Protein AF-A0A957IVB5-F1 (afdb_monomer_lite)

Structure (mmCIF, N/CA/C/O backbone):
data_AF-A0A957IVB5-F1
#
_entry.id   AF-A0A957IVB5-F1
#
loop_
_atom_site.group_PDB
_atom_site.id
_atom_site.type_symbol
_atom_site.label_atom_id
_atom_site.label_alt_id
_atom_site.label_comp_id
_atom_site.label_asym_id
_atom_site.label_entity_id
_atom_site.label_seq_id
_atom_site.pdbx_PDB_ins_code
_atom_site.Cartn_x
_atom_site.Cartn_y
_atom_site.Cartn_z
_atom_site.occupancy
_atom_site.B_iso_or_equiv
_atom_site.auth_seq_id
_atom_site.auth_comp_id
_atom_site.auth_asym_id
_atom_site.auth_atom_id
_atom_site.pdbx_PDB_model_num
ATOM 1 N N . MET A 1 1 ? -28.072 4.975 38.104 1.00 37.84 1 MET A N 1
ATOM 2 C CA . MET A 1 1 ? -27.299 5.907 37.245 1.00 37.84 1 MET A CA 1
ATOM 3 C C . MET A 1 1 ? -27.273 5.396 35.794 1.00 37.84 1 MET A C 1
ATOM 5 O O . MET A 1 1 ? -26.219 5.090 35.266 1.00 37.84 1 MET A O 1
ATOM 9 N N . ILE A 1 2 ? -28.441 5.247 35.153 1.00 37.44 2 ILE A N 1
ATOM 10 C CA . ILE A 1 2 ? -28.591 4.622 33.812 1.00 37.44 2 ILE A CA 1
ATOM 11 C C . ILE A 1 2 ? -29.166 5.625 32.785 1.00 37.44 2 ILE A C 1
ATOM 13 O O . ILE A 1 2 ? -29.039 5.464 31.575 1.00 37.44 2 ILE A O 1
ATOM 17 N N . THR A 1 3 ? -29.703 6.750 33.256 1.00 30.41 3 THR A N 1
ATOM 18 C CA . THR A 1 3 ? -30.492 7.694 32.452 1.00 30.41 3 THR A CA 1
ATOM 19 C C . THR A 1 3 ? -29.659 8.615 31.546 1.00 30.41 3 THR A C 1
ATOM 21 O O . THR A 1 3 ? -30.195 9.212 30.619 1.00 30.41 3 THR A O 1
ATOM 24 N N . ARG A 1 4 ? -28.338 8.730 31.758 1.00 34.22 4 ARG A N 1
ATOM 25 C CA . ARG A 1 4 ? -27.480 9.683 31.016 1.00 34.22 4 ARG A CA 1
ATOM 26 C C . ARG A 1 4 ? -26.854 9.132 29.729 1.00 34.22 4 ARG A C 1
ATOM 28 O O . ARG A 1 4 ? -26.312 9.911 28.953 1.00 34.22 4 ARG A O 1
ATOM 35 N N . ILE A 1 5 ? -26.931 7.822 29.484 1.00 43.56 5 ILE A N 1
ATOM 36 C CA . ILE A 1 5 ? -26.299 7.183 28.312 1.00 43.56 5 ILE A CA 1
ATOM 37 C C . ILE A 1 5 ? -27.206 7.257 27.072 1.00 43.56 5 ILE A C 1
ATOM 39 O O . ILE A 1 5 ? -26.718 7.357 25.946 1.00 43.56 5 ILE A O 1
ATOM 43 N N . GLN A 1 6 ? -28.529 7.286 27.251 1.00 35.62 6 GLN A N 1
ATOM 44 C CA . GLN A 1 6 ? -29.459 7.257 26.118 1.00 35.62 6 GLN A CA 1
ATOM 45 C C . GLN A 1 6 ? -29.556 8.587 25.355 1.00 35.62 6 GLN A C 1
ATOM 47 O O . GLN A 1 6 ? -29.735 8.579 24.136 1.00 35.62 6 GLN A O 1
ATOM 52 N N . SER A 1 7 ? -29.372 9.733 26.021 1.00 30.72 7 SER A N 1
ATOM 53 C CA . SER A 1 7 ? -29.509 11.047 25.369 1.00 30.72 7 SER A CA 1
ATOM 54 C C . SER A 1 7 ? -28.385 11.353 24.371 1.00 30.72 7 SER A C 1
ATOM 56 O O . SER A 1 7 ? -28.592 12.111 23.424 1.00 30.72 7 SER A O 1
ATOM 58 N N . PHE A 1 8 ? -27.216 10.721 24.518 1.00 41.47 8 PHE A N 1
ATOM 59 C CA . PHE A 1 8 ? -26.092 10.902 23.596 1.00 41.47 8 PHE A CA 1
ATOM 60 C C . PHE A 1 8 ? -26.164 9.975 22.369 1.00 41.47 8 PHE A C 1
ATOM 62 O O . PHE A 1 8 ? -25.625 10.299 21.311 1.00 41.47 8 PHE A O 1
ATOM 69 N N . TYR A 1 9 ? -26.872 8.846 22.475 1.00 39.56 9 TYR A N 1
ATOM 70 C CA . TYR A 1 9 ? -26.929 7.828 21.420 1.00 39.56 9 TYR A CA 1
ATOM 71 C C . TYR A 1 9 ? -27.821 8.241 20.236 1.00 39.56 9 TYR A C 1
ATOM 73 O O . TYR A 1 9 ? -27.551 7.889 19.089 1.00 39.56 9 TYR A O 1
ATOM 81 N N . ARG A 1 10 ? -28.863 9.048 20.479 1.00 38.66 10 ARG A N 1
ATOM 82 C CA . ARG A 1 10 ? -29.875 9.383 19.458 1.00 38.66 10 ARG A CA 1
ATOM 83 C C . ARG A 1 10 ? -29.443 10.459 18.450 1.00 38.66 10 ARG A C 1
ATOM 85 O O . ARG A 1 10 ? -30.081 10.606 17.415 1.00 38.66 10 ARG A O 1
ATOM 92 N N . ARG A 1 11 ? -28.363 11.206 18.717 1.00 40.47 11 ARG A N 1
ATOM 93 C CA . ARG A 1 11 ? -27.950 12.366 17.893 1.00 40.47 11 ARG A CA 1
ATOM 94 C C . ARG A 1 11 ? -26.814 12.091 16.906 1.00 40.47 11 ARG A C 1
ATOM 96 O O . ARG A 1 11 ? -26.505 12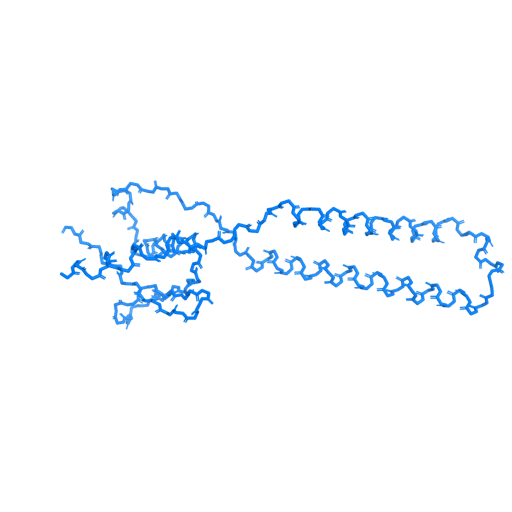.958 16.099 1.00 40.47 11 ARG A O 1
ATOM 103 N N . GLN A 1 12 ? -26.186 10.916 16.956 1.00 45.25 12 GLN A N 1
ATOM 104 C CA . GLN A 1 12 ? -24.911 10.673 16.266 1.00 45.25 12 GLN A CA 1
ATOM 105 C C . GLN A 1 12 ? -25.011 9.758 15.031 1.00 45.25 12 GLN A C 1
ATOM 107 O O . GLN A 1 12 ? -23.991 9.407 14.447 1.00 45.25 12 GLN A O 1
ATOM 112 N N . HIS A 1 13 ? -26.233 9.403 14.619 1.00 37.91 13 HIS A N 1
ATOM 113 C CA . HIS A 1 13 ? -26.511 8.450 13.536 1.00 37.91 13 HIS A CA 1
ATOM 114 C C . HIS A 1 13 ? -26.581 9.051 12.120 1.00 37.91 13 HIS A C 1
ATOM 116 O O . HIS A 1 13 ? -26.880 8.334 11.169 1.00 37.91 13 HIS A O 1
ATOM 122 N N . ARG A 1 14 ? -26.283 10.342 11.936 1.00 43.16 14 ARG A N 1
ATOM 123 C CA . ARG A 1 14 ? -26.076 10.926 10.602 1.00 43.16 14 ARG A CA 1
ATOM 124 C C . ARG A 1 14 ? -24.586 11.161 10.398 1.00 43.16 14 ARG A C 1
ATOM 126 O O . ARG A 1 14 ? -23.965 11.802 11.233 1.00 43.16 14 ARG A O 1
ATOM 133 N N . GLN A 1 15 ? -24.074 10.725 9.251 1.00 46.38 15 GLN A N 1
ATOM 134 C CA . GLN A 1 15 ? -22.720 10.965 8.731 1.00 46.38 15 GLN A CA 1
ATOM 135 C C . GLN A 1 15 ? -21.660 9.923 9.116 1.00 46.38 15 GLN A C 1
ATOM 137 O O . GLN A 1 15 ? -20.626 10.220 9.708 1.00 46.38 15 GLN A O 1
ATOM 142 N N . THR A 1 16 ? -21.851 8.693 8.650 1.00 44.09 16 THR A N 1
ATOM 143 C CA . THR A 1 16 ? -20.717 7.903 8.159 1.00 44.09 16 THR A CA 1
ATOM 144 C C . THR A 1 16 ? -20.710 8.016 6.640 1.00 44.09 16 THR A C 1
ATOM 146 O O . THR A 1 16 ? -21.477 7.335 5.967 1.00 44.09 16 THR A O 1
ATOM 149 N N . LEU A 1 17 ? -19.878 8.917 6.104 1.00 42.84 17 LEU A N 1
ATOM 150 C CA . LEU A 1 17 ? -19.504 8.912 4.691 1.00 42.84 17 LEU A CA 1
ATOM 151 C C . LEU A 1 17 ? -18.876 7.550 4.376 1.00 42.84 17 LEU A C 1
ATOM 153 O O . LEU A 1 17 ? -17.740 7.267 4.758 1.00 42.84 17 LEU A O 1
ATOM 157 N N . SER A 1 18 ? -19.646 6.697 3.709 1.00 41.62 18 SER A N 1
ATOM 158 C CA . SER A 1 18 ? -19.157 5.500 3.045 1.00 41.62 18 SER A CA 1
ATOM 159 C C . SER A 1 18 ? -18.202 5.939 1.939 1.00 41.62 18 SER A C 1
ATOM 161 O O . SER A 1 18 ? -18.639 6.397 0.885 1.00 41.62 18 SER A O 1
ATOM 163 N N . VAL A 1 19 ? -16.894 5.834 2.173 1.00 49.53 19 VAL A N 1
ATOM 164 C CA . VAL A 1 19 ? -15.920 5.905 1.080 1.00 49.53 19 VAL A CA 1
ATOM 165 C C . VAL A 1 19 ? -16.170 4.662 0.221 1.00 49.53 19 VAL A C 1
ATOM 167 O O . VAL A 1 19 ? -16.021 3.552 0.740 1.00 49.53 19 VAL A O 1
ATOM 170 N N . PRO A 1 20 ? -16.604 4.800 -1.043 1.00 45.00 20 PRO A N 1
ATOM 171 C CA . PRO A 1 20 ? -16.944 3.653 -1.868 1.00 45.00 20 PRO A CA 1
ATOM 172 C C . PRO A 1 20 ? -15.689 2.801 -2.064 1.00 45.00 20 PRO A C 1
ATOM 174 O O . PRO A 1 20 ? -14.696 3.247 -2.639 1.00 45.00 20 PRO A O 1
ATOM 177 N N . GLY A 1 21 ? -15.731 1.559 -1.574 1.00 54.75 21 GLY A N 1
ATOM 178 C CA . GLY A 1 21 ? -14.607 0.620 -1.625 1.00 54.75 21 GLY A CA 1
ATOM 179 C C . GLY A 1 21 ? -14.097 0.329 -3.042 1.00 54.75 21 GLY A C 1
ATOM 180 O O . GLY A 1 21 ? -12.985 -0.167 -3.192 1.00 54.75 21 GLY A O 1
ATOM 181 N N . GLY A 1 22 ? -14.861 0.680 -4.082 1.00 58.06 22 GLY A N 1
ATOM 182 C CA . GLY A 1 22 ? -14.444 0.577 -5.480 1.00 58.06 22 GLY A CA 1
ATOM 183 C C . GLY A 1 22 ? -13.244 1.464 -5.822 1.00 58.06 22 GLY A C 1
ATOM 184 O O . GLY A 1 22 ? -12.270 0.965 -6.374 1.00 58.06 22 GLY A O 1
ATOM 185 N N . ALA A 1 23 ? -13.248 2.742 -5.427 1.00 59.97 23 ALA A N 1
ATOM 186 C CA . ALA A 1 23 ? -12.205 3.702 -5.821 1.00 59.97 23 ALA A CA 1
ATOM 187 C C . ALA A 1 23 ? -10.801 3.291 -5.339 1.00 59.97 23 ALA A C 1
ATOM 189 O O . ALA A 1 23 ? -9.818 3.409 -6.069 1.00 59.97 23 ALA A O 1
ATOM 190 N N . ALA A 1 24 ? -10.715 2.733 -4.129 1.00 65.75 24 ALA A N 1
ATOM 191 C CA . ALA A 1 24 ? -9.458 2.231 -3.582 1.00 65.75 24 ALA A CA 1
ATOM 192 C C . ALA A 1 24 ? -8.954 0.970 -4.308 1.00 65.75 24 ALA A C 1
ATOM 194 O O . ALA A 1 24 ? -7.746 0.785 -4.439 1.00 65.75 24 ALA A O 1
ATOM 195 N N . ARG A 1 25 ? -9.864 0.112 -4.794 1.00 72.19 25 ARG A N 1
ATOM 196 C CA . ARG A 1 25 ? -9.508 -1.104 -5.543 1.00 72.19 25 ARG A CA 1
ATOM 197 C C . ARG A 1 25 ? -8.979 -0.758 -6.931 1.00 72.19 25 ARG A C 1
ATOM 199 O O . ARG A 1 25 ? -7.941 -1.284 -7.313 1.00 72.19 25 ARG A O 1
ATOM 206 N N . TYR A 1 26 ? -9.619 0.176 -7.637 1.00 78.31 26 TYR A N 1
ATOM 207 C CA . TYR A 1 26 ? -9.131 0.654 -8.937 1.00 78.31 26 TYR A CA 1
ATOM 208 C C . TYR A 1 26 ? -7.738 1.287 -8.840 1.00 78.31 26 TYR A C 1
ATOM 210 O O . TYR A 1 26 ? -6.882 1.001 -9.673 1.00 78.31 26 TYR A O 1
ATOM 218 N N . GLY A 1 27 ? -7.473 2.072 -7.788 1.00 82.25 27 GLY A N 1
ATOM 219 C CA . GLY A 1 27 ? -6.144 2.648 -7.557 1.00 82.25 27 GLY A CA 1
ATOM 220 C C . GLY A 1 27 ? -5.046 1.595 -7.369 1.00 82.25 27 GLY A C 1
ATOM 221 O O . GLY A 1 27 ? -3.940 1.767 -7.875 1.00 82.25 27 GLY A O 1
ATOM 222 N N . LEU A 1 28 ? -5.351 0.478 -6.698 1.00 83.00 28 LEU A N 1
ATOM 223 C CA . LEU A 1 28 ? -4.403 -0.627 -6.532 1.00 83.00 28 LEU A CA 1
ATOM 224 C C . LEU A 1 28 ? -4.140 -1.364 -7.853 1.00 83.00 28 LEU A C 1
ATOM 226 O O . LEU A 1 28 ? -2.989 -1.674 -8.145 1.00 83.00 28 LEU A O 1
ATOM 230 N N . PHE A 1 29 ? -5.178 -1.612 -8.659 1.00 86.38 29 PHE A N 1
ATOM 231 C CA . PHE A 1 29 ? -5.012 -2.231 -9.979 1.00 86.38 29 PHE A CA 1
ATOM 232 C C . PHE A 1 29 ? -4.167 -1.365 -10.914 1.00 86.38 29 PHE A C 1
ATOM 234 O O . PHE A 1 29 ? -3.279 -1.884 -11.584 1.00 86.38 29 PHE A O 1
ATOM 241 N N . LEU A 1 30 ? -4.390 -0.048 -10.915 1.00 86.88 30 LEU A N 1
ATOM 242 C CA . LEU A 1 30 ? -3.604 0.886 -11.718 1.00 86.88 30 LEU A CA 1
ATOM 243 C C . LEU A 1 30 ? -2.133 0.918 -11.277 1.00 86.88 30 LEU A C 1
ATOM 245 O O . LEU A 1 30 ? -1.240 0.873 -12.119 1.00 86.88 30 LEU A O 1
ATOM 249 N N . LEU A 1 31 ? -1.873 0.930 -9.965 1.00 88.81 31 LEU A N 1
ATOM 250 C CA . LEU A 1 31 ? -0.512 0.850 -9.432 1.00 88.81 31 LEU A CA 1
ATOM 251 C C . LEU A 1 31 ? 0.172 -0.466 -9.829 1.00 88.81 31 LEU A C 1
ATOM 253 O O . LEU A 1 31 ? 1.315 -0.438 -10.275 1.00 88.81 31 LEU A O 1
ATOM 257 N N . ALA A 1 32 ? -0.530 -1.597 -9.697 1.00 88.06 32 ALA A N 1
ATOM 258 C CA . ALA A 1 32 ? -0.016 -2.914 -10.065 1.00 88.06 32 ALA A CA 1
ATOM 259 C C . ALA A 1 32 ? 0.312 -3.000 -11.567 1.00 88.06 32 ALA A C 1
ATOM 261 O O . ALA A 1 32 ? 1.365 -3.512 -11.951 1.00 88.06 32 ALA A O 1
ATOM 262 N N . PHE A 1 33 ? -0.556 -2.440 -12.410 1.00 93.31 33 PHE A N 1
ATOM 263 C CA . PHE A 1 33 ? -0.343 -2.356 -13.851 1.00 93.31 33 PHE A CA 1
ATOM 264 C C . PHE A 1 33 ? 0.884 -1.502 -14.204 1.00 93.31 33 PHE A C 1
ATOM 266 O O . PHE A 1 33 ? 1.738 -1.945 -14.968 1.00 93.31 33 PHE A O 1
ATOM 273 N N . LEU A 1 34 ? 1.032 -0.323 -13.588 1.00 90.94 34 LEU A N 1
ATOM 274 C CA . LEU A 1 34 ? 2.209 0.533 -13.777 1.00 90.94 34 LEU A CA 1
ATOM 275 C C . LEU A 1 34 ? 3.500 -0.169 -13.339 1.00 90.94 34 LEU A C 1
ATOM 277 O O . LEU A 1 34 ? 4.477 -0.152 -14.083 1.00 90.94 34 LEU A O 1
ATOM 281 N N . THR A 1 35 ? 3.500 -0.849 -12.187 1.00 90.00 35 THR A N 1
ATOM 282 C CA . THR A 1 35 ? 4.665 -1.641 -11.762 1.00 90.00 35 THR A CA 1
ATOM 283 C C . THR A 1 35 ? 5.006 -2.754 -12.744 1.00 90.00 35 THR A C 1
ATOM 285 O O . THR A 1 35 ? 6.182 -2.975 -13.022 1.00 90.00 35 THR A O 1
ATOM 288 N N . MET A 1 36 ? 3.998 -3.435 -13.296 1.00 91.88 36 MET A N 1
ATOM 289 C CA . MET A 1 36 ? 4.207 -4.494 -14.281 1.00 91.88 36 MET A CA 1
ATOM 290 C C . MET A 1 36 ? 4.858 -3.941 -15.550 1.00 91.88 36 MET A C 1
ATOM 292 O O . MET A 1 36 ? 5.837 -4.512 -16.020 1.00 91.88 36 MET A O 1
ATOM 296 N N . LEU A 1 37 ? 4.375 -2.806 -16.065 1.00 91.62 37 LEU A N 1
ATOM 297 C CA . LEU A 1 37 ? 4.973 -2.147 -17.227 1.00 91.62 37 LEU A CA 1
ATOM 298 C C . LEU A 1 37 ? 6.440 -1.773 -16.985 1.00 91.62 37 LEU A C 1
ATOM 300 O O . LEU A 1 37 ? 7.281 -2.032 -17.843 1.00 91.62 37 LEU A O 1
ATOM 304 N N . THR A 1 38 ? 6.768 -1.224 -15.812 1.00 89.69 38 THR A N 1
ATOM 305 C CA . THR A 1 38 ? 8.156 -0.889 -15.460 1.00 89.69 38 THR A CA 1
ATOM 306 C C . THR A 1 38 ? 9.050 -2.129 -15.405 1.00 89.69 38 THR A C 1
ATOM 308 O O . THR A 1 38 ? 10.175 -2.088 -15.896 1.00 89.69 38 THR A O 1
ATOM 311 N N . ILE A 1 39 ? 8.557 -3.243 -14.853 1.00 89.62 39 ILE A N 1
ATOM 312 C CA . ILE A 1 39 ? 9.299 -4.513 -14.795 1.00 89.62 39 ILE A CA 1
ATOM 313 C C . ILE A 1 39 ? 9.518 -5.088 -16.198 1.00 89.62 39 ILE A C 1
ATOM 315 O O . ILE A 1 39 ? 10.630 -5.497 -16.522 1.00 89.62 39 ILE A O 1
ATOM 319 N N . VAL A 1 40 ? 8.484 -5.093 -17.042 1.00 92.06 40 VAL A N 1
ATOM 320 C CA . VAL A 1 40 ? 8.579 -5.581 -18.427 1.00 92.06 40 VAL A CA 1
ATOM 321 C C . VAL A 1 40 ? 9.573 -4.740 -19.227 1.00 92.06 40 VAL A C 1
ATOM 323 O O . VAL A 1 40 ? 10.409 -5.294 -19.936 1.00 92.06 40 VAL A O 1
ATOM 326 N N . TRP A 1 41 ? 9.532 -3.415 -19.075 1.00 89.88 41 TRP A N 1
ATOM 327 C CA . TRP A 1 41 ? 10.497 -2.509 -19.694 1.00 89.88 41 TRP A CA 1
ATOM 328 C C . TRP A 1 41 ? 11.935 -2.767 -19.220 1.00 89.88 41 TRP A C 1
ATOM 330 O O . TRP A 1 41 ? 12.841 -2.865 -20.046 1.00 89.88 41 TRP A O 1
ATOM 340 N N . LEU A 1 42 ? 12.143 -2.919 -17.906 1.00 88.44 42 LEU A N 1
ATOM 341 C CA . LEU A 1 42 ? 13.444 -3.261 -17.319 1.00 88.44 42 LEU A CA 1
ATOM 342 C C . LEU A 1 42 ? 13.992 -4.555 -17.916 1.00 88.44 42 LEU A C 1
ATOM 344 O O . LEU A 1 42 ? 15.129 -4.583 -18.373 1.00 88.44 42 LEU A O 1
ATOM 348 N N . PHE A 1 43 ? 13.157 -5.592 -17.955 1.00 89.75 43 PHE A N 1
ATOM 349 C CA . PHE A 1 43 ? 13.520 -6.893 -18.496 1.00 89.75 43 PHE A CA 1
ATOM 350 C C . PHE A 1 43 ? 13.878 -6.807 -19.983 1.00 89.75 43 PHE A C 1
ATOM 352 O O . PHE A 1 43 ? 14.920 -7.305 -20.400 1.00 89.75 43 PHE A O 1
ATOM 359 N N . TYR A 1 44 ? 13.055 -6.123 -20.781 1.00 87.88 44 TYR A N 1
ATOM 360 C CA . TYR A 1 44 ? 13.337 -5.898 -22.197 1.00 87.88 44 TYR A CA 1
ATOM 361 C C . TYR A 1 44 ? 14.677 -5.185 -22.392 1.00 87.88 44 TYR A C 1
ATOM 363 O O . TYR A 1 44 ? 15.484 -5.590 -23.222 1.00 87.88 44 TYR A O 1
ATOM 371 N N . ARG A 1 45 ? 14.957 -4.161 -21.585 1.00 84.88 45 ARG A N 1
ATOM 372 C CA . ARG A 1 45 ? 16.195 -3.395 -21.686 1.00 84.88 45 ARG A CA 1
ATOM 373 C C . ARG A 1 45 ? 17.438 -4.202 -21.308 1.00 84.88 45 ARG A C 1
ATOM 375 O O . ARG A 1 45 ? 18.454 -4.021 -21.963 1.00 84.88 45 ARG A O 1
ATOM 382 N N . THR A 1 46 ? 17.373 -5.043 -20.274 1.00 81.50 46 THR A N 1
ATOM 383 C CA . THR A 1 46 ? 18.541 -5.796 -19.779 1.00 81.50 46 THR A CA 1
ATOM 384 C C . THR A 1 46 ? 18.798 -7.102 -20.519 1.00 81.50 46 THR A C 1
ATOM 386 O O . THR A 1 46 ? 19.920 -7.585 -20.487 1.00 81.50 46 THR A O 1
ATOM 389 N N . PHE A 1 47 ? 17.771 -7.718 -21.114 1.00 86.88 47 PHE A N 1
ATOM 390 C CA . PHE A 1 47 ? 17.906 -9.024 -21.775 1.00 86.88 47 PHE A CA 1
ATOM 391 C C . PHE A 1 47 ? 17.871 -8.948 -23.298 1.00 86.88 47 PHE A C 1
ATOM 393 O O . PHE A 1 47 ? 18.463 -9.801 -23.951 1.00 86.88 47 PHE A O 1
ATOM 400 N N . ALA A 1 48 ? 17.161 -7.975 -23.875 1.00 83.00 48 ALA A N 1
ATOM 401 C CA . ALA A 1 48 ? 17.058 -7.856 -25.328 1.00 83.00 48 ALA A CA 1
ATOM 402 C C . ALA A 1 48 ? 18.121 -6.925 -25.932 1.00 83.00 48 ALA A C 1
ATOM 404 O O . ALA A 1 48 ? 18.111 -6.756 -27.149 1.00 83.00 48 ALA A O 1
ATOM 405 N N . ASP A 1 49 ? 18.970 -6.302 -25.096 1.00 75.25 49 ASP A N 1
ATOM 406 C CA . ASP A 1 49 ? 19.976 -5.280 -25.439 1.00 75.25 49 ASP A CA 1
ATOM 407 C C . ASP A 1 49 ? 19.618 -4.483 -26.702 1.00 75.25 49 ASP A C 1
ATOM 409 O O . ASP A 1 49 ?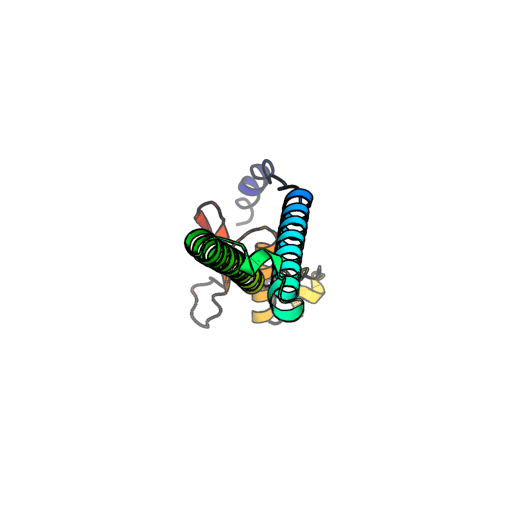 20.246 -4.619 -27.758 1.00 75.25 49 ASP A O 1
ATOM 413 N N . PRO A 1 50 ? 18.541 -3.681 -26.638 1.00 81.19 50 PRO A N 1
ATOM 414 C CA . PRO A 1 50 ? 17.940 -3.156 -27.844 1.00 81.19 50 PRO A CA 1
ATOM 415 C C . PRO A 1 50 ? 18.903 -2.239 -28.604 1.00 81.19 50 PRO A C 1
ATOM 417 O O . PRO A 1 50 ? 19.272 -1.168 -28.122 1.00 81.19 50 PRO A O 1
ATOM 420 N N . ILE A 1 51 ? 19.247 -2.620 -29.837 1.00 80.00 51 ILE A N 1
ATOM 421 C CA . ILE A 1 51 ? 20.228 -1.909 -30.678 1.00 80.00 51 ILE A CA 1
ATOM 422 C C . ILE A 1 51 ? 19.822 -0.437 -30.888 1.00 80.00 51 ILE A C 1
ATOM 424 O O . ILE A 1 51 ? 20.669 0.447 -30.979 1.00 80.00 51 ILE A O 1
ATOM 428 N N . TRP A 1 52 ? 18.521 -0.133 -30.878 1.00 81.62 52 TRP A N 1
ATOM 429 C CA . TRP A 1 52 ? 18.006 1.235 -30.991 1.00 81.62 52 TRP A CA 1
ATOM 430 C C . TRP A 1 52 ? 18.469 2.175 -29.859 1.00 81.62 52 TRP A C 1
ATOM 432 O O . TRP A 1 52 ? 18.663 3.363 -30.106 1.00 81.62 52 TRP A O 1
ATOM 442 N N . LEU A 1 53 ? 18.737 1.660 -28.651 1.00 80.88 53 LEU A N 1
ATOM 443 C CA . LEU A 1 53 ? 19.320 2.446 -27.552 1.00 80.88 53 LEU A CA 1
ATOM 444 C C . LEU A 1 53 ? 20.768 2.865 -27.853 1.00 80.88 53 LEU A C 1
ATOM 446 O O . LEU A 1 53 ? 21.235 3.886 -27.342 1.00 80.88 53 LEU A O 1
ATOM 450 N N . ALA A 1 54 ? 21.488 2.120 -28.698 1.00 81.25 54 ALA A N 1
ATOM 451 C CA . ALA A 1 54 ? 22.851 2.465 -29.097 1.00 81.25 54 ALA A CA 1
ATOM 452 C C . ALA A 1 54 ? 22.887 3.716 -29.990 1.00 81.25 54 ALA A C 1
ATOM 454 O O . ALA A 1 54 ? 23.814 4.517 -29.868 1.00 81.25 54 ALA A O 1
ATOM 455 N N . TYR A 1 55 ? 21.849 3.917 -30.810 1.00 88.25 55 TYR A N 1
ATOM 456 C CA . TYR A 1 55 ? 21.711 5.075 -31.700 1.00 88.25 55 TYR A CA 1
ATOM 457 C C . TYR A 1 55 ? 21.232 6.348 -30.991 1.00 88.25 55 TYR A C 1
ATOM 459 O O . TYR A 1 55 ? 21.249 7.423 -31.591 1.00 88.25 55 TYR A O 1
ATOM 467 N N . LEU A 1 56 ? 20.805 6.260 -29.727 1.00 86.00 56 LEU A N 1
ATOM 468 C CA . LEU A 1 56 ? 20.402 7.443 -28.975 1.00 86.00 56 LEU A CA 1
ATOM 469 C C . LEU A 1 56 ? 21.616 8.304 -28.586 1.00 86.00 56 LEU A C 1
ATOM 471 O O . LEU A 1 56 ? 22.648 7.764 -28.169 1.00 86.00 56 LEU A O 1
ATOM 475 N N . PRO A 1 57 ? 21.480 9.644 -28.634 1.00 91.38 57 PRO A N 1
ATOM 476 C CA . PRO A 1 57 ? 22.471 10.556 -28.077 1.00 91.38 57 PRO A CA 1
ATOM 477 C C . PRO A 1 57 ? 22.750 10.229 -26.608 1.00 91.38 57 PRO A C 1
ATOM 479 O O . PRO A 1 57 ? 21.843 9.843 -25.869 1.00 91.38 57 PRO A O 1
ATOM 482 N N . ILE A 1 58 ? 23.987 10.449 -26.158 1.00 89.00 58 ILE A N 1
ATOM 483 C CA . ILE A 1 58 ? 24.416 10.158 -24.778 1.00 89.00 58 ILE A CA 1
ATOM 484 C C . ILE A 1 58 ? 23.485 10.824 -23.752 1.00 89.00 58 ILE A C 1
ATOM 486 O O . ILE A 1 58 ? 22.981 10.151 -22.859 1.00 89.00 58 ILE A O 1
ATOM 490 N N . ILE A 1 59 ? 23.155 12.101 -23.964 1.00 90.00 59 ILE A N 1
ATOM 491 C CA . ILE A 1 59 ? 22.254 12.878 -23.097 1.00 90.00 59 ILE A CA 1
ATOM 492 C C . ILE A 1 59 ? 20.869 12.222 -22.990 1.00 90.00 59 ILE A C 1
ATOM 494 O O . ILE A 1 59 ? 20.280 12.170 -21.912 1.00 90.00 59 ILE A O 1
ATOM 498 N N . ALA A 1 60 ? 20.341 11.691 -24.097 1.00 88.69 60 ALA A N 1
ATOM 499 C CA . ALA A 1 60 ? 19.030 11.048 -24.105 1.00 88.69 60 ALA A CA 1
ATOM 500 C C . ALA A 1 60 ? 19.033 9.740 -23.299 1.00 88.69 60 ALA A C 1
ATOM 502 O O . ALA A 1 60 ? 18.059 9.451 -22.605 1.00 88.69 60 ALA A O 1
ATOM 503 N N . ARG A 1 61 ? 20.130 8.970 -23.346 1.00 84.44 61 ARG A N 1
ATOM 504 C CA . ARG A 1 61 ? 20.287 7.754 -22.533 1.00 84.44 61 ARG A CA 1
ATOM 505 C C . ARG A 1 61 ? 20.365 8.063 -21.044 1.00 84.44 61 ARG A C 1
ATOM 507 O O . ARG A 1 61 ? 19.622 7.464 -20.276 1.00 84.44 61 ARG A O 1
ATOM 514 N N . GLU A 1 62 ? 21.199 9.025 -20.655 1.00 89.06 62 GLU A N 1
ATOM 515 C CA . GLU A 1 62 ? 21.325 9.434 -19.250 1.00 89.06 62 GLU A CA 1
ATOM 516 C C . GLU A 1 62 ? 19.991 9.939 -18.695 1.00 89.06 62 GLU A C 1
ATOM 518 O O . GLU A 1 62 ? 19.580 9.570 -17.595 1.00 89.06 62 GLU A O 1
ATOM 523 N N . PHE A 1 63 ? 19.259 10.726 -19.484 1.00 90.56 63 PHE A N 1
ATOM 524 C CA . PHE A 1 63 ? 17.935 11.195 -19.096 1.00 90.56 63 PHE A CA 1
ATOM 525 C C . PHE A 1 63 ? 16.934 10.042 -18.918 1.00 90.56 63 PHE A C 1
ATOM 527 O O . PHE A 1 63 ? 16.200 10.012 -17.928 1.00 90.56 63 PHE A O 1
ATOM 534 N N . LEU A 1 64 ? 16.925 9.066 -19.834 1.00 88.31 64 LEU A N 1
ATOM 535 C CA . LEU A 1 64 ? 16.101 7.858 -19.711 1.00 88.31 64 LEU A CA 1
ATOM 536 C C . LEU A 1 64 ? 16.456 7.047 -18.460 1.00 88.31 64 LEU A C 1
ATOM 538 O O . LEU A 1 64 ? 15.551 6.572 -17.777 1.00 88.31 64 LEU A O 1
ATOM 542 N N . ASP A 1 65 ? 17.742 6.925 -18.128 1.00 87.06 65 ASP A N 1
ATOM 543 C CA . ASP A 1 65 ? 18.207 6.230 -16.924 1.00 87.06 65 ASP A CA 1
ATOM 544 C C . ASP A 1 65 ? 17.732 6.912 -15.643 1.00 87.06 65 ASP A C 1
ATOM 546 O O . ASP A 1 65 ? 17.221 6.249 -14.736 1.00 87.06 65 ASP A O 1
ATOM 550 N N . LEU A 1 66 ? 17.815 8.242 -15.591 1.00 91.88 66 LEU A N 1
ATOM 551 C CA . LEU A 1 66 ? 17.322 9.027 -14.461 1.00 91.88 66 LEU A CA 1
ATOM 552 C C . LEU A 1 66 ? 15.804 8.901 -14.296 1.00 91.88 66 LEU A C 1
ATOM 554 O O . LEU A 1 66 ? 15.323 8.657 -13.187 1.00 91.88 66 LEU A O 1
ATOM 558 N N . LEU A 1 67 ? 15.043 9.021 -15.388 1.00 91.94 67 LEU A N 1
ATOM 559 C CA . LEU A 1 67 ? 13.588 8.850 -15.363 1.00 91.94 67 LEU A CA 1
ATOM 560 C C . LEU A 1 67 ? 13.194 7.444 -14.907 1.00 91.94 67 LEU A C 1
ATOM 562 O O . LEU A 1 67 ? 12.292 7.275 -14.081 1.00 91.94 67 LEU A O 1
ATOM 566 N N . GLN A 1 68 ? 13.892 6.432 -15.416 1.00 89.69 68 GLN A N 1
ATOM 567 C CA . GLN A 1 68 ? 13.663 5.044 -15.056 1.00 89.69 68 GLN A CA 1
ATOM 568 C C . GLN A 1 68 ? 13.947 4.815 -13.567 1.00 89.69 68 GLN A C 1
ATOM 570 O O . GLN A 1 68 ? 13.085 4.285 -12.862 1.00 89.69 68 GLN A O 1
ATOM 575 N N . GLY A 1 69 ? 15.087 5.289 -13.057 1.00 88.94 69 GLY A N 1
ATOM 576 C CA . GLY A 1 69 ? 15.424 5.218 -11.635 1.00 88.94 69 GLY A CA 1
ATOM 577 C C . GLY A 1 69 ? 14.385 5.912 -10.748 1.00 88.94 69 GLY A C 1
ATOM 578 O O . GLY A 1 69 ? 13.910 5.325 -9.773 1.00 88.94 69 GLY A O 1
ATOM 579 N N . ALA A 1 70 ? 13.956 7.119 -11.126 1.00 93.38 70 ALA A N 1
ATOM 580 C CA . ALA A 1 70 ? 12.936 7.872 -10.398 1.00 93.38 70 ALA A CA 1
ATOM 581 C C . ALA A 1 70 ? 11.581 7.141 -10.364 1.00 93.38 70 ALA A C 1
ATOM 583 O O . ALA A 1 70 ? 10.919 7.102 -9.320 1.00 93.38 70 ALA A O 1
ATOM 584 N N . SER A 1 71 ? 11.177 6.522 -11.479 1.00 88.94 71 SER A N 1
ATOM 585 C CA . SER A 1 71 ? 9.924 5.761 -11.564 1.00 88.94 71 SER A CA 1
ATOM 586 C C . SER A 1 71 ? 9.924 4.545 -10.631 1.00 88.94 71 SER A C 1
ATOM 588 O O . SER A 1 71 ? 8.985 4.365 -9.851 1.00 88.94 71 SER A O 1
ATOM 590 N N . VAL A 1 72 ? 11.013 3.766 -10.622 1.00 92.06 72 VAL A N 1
ATOM 591 C CA . VAL A 1 72 ? 11.173 2.592 -9.752 1.00 92.06 72 VAL A CA 1
ATOM 592 C C . VAL A 1 72 ? 11.178 3.014 -8.284 1.00 92.06 72 VAL A C 1
ATOM 594 O O . VAL A 1 72 ? 10.427 2.453 -7.485 1.00 92.06 72 VAL A O 1
ATOM 597 N N . ALA A 1 73 ? 11.960 4.038 -7.930 1.00 92.06 73 ALA A N 1
ATOM 598 C CA . ALA A 1 73 ? 12.036 4.541 -6.560 1.00 92.06 73 ALA A CA 1
ATOM 599 C C . ALA A 1 73 ? 10.661 4.997 -6.040 1.00 92.06 73 ALA A C 1
ATOM 601 O O . ALA A 1 73 ? 10.268 4.658 -4.921 1.00 92.06 73 ALA A O 1
ATOM 602 N N . THR A 1 74 ? 9.894 5.701 -6.877 1.00 92.44 74 THR A N 1
ATOM 603 C CA . THR A 1 74 ? 8.543 6.172 -6.538 1.00 92.44 74 THR A CA 1
ATOM 604 C C . THR A 1 74 ? 7.587 5.005 -6.295 1.00 92.44 74 THR A C 1
ATOM 606 O O . THR A 1 74 ? 6.871 4.988 -5.292 1.00 92.44 74 THR A O 1
ATOM 609 N N . LEU A 1 75 ? 7.589 4.001 -7.175 1.00 91.88 75 LEU A N 1
ATOM 610 C CA . LEU A 1 75 ? 6.726 2.825 -7.044 1.00 91.88 75 LEU A CA 1
ATOM 611 C C . LEU A 1 75 ? 7.054 2.017 -5.782 1.00 91.88 75 LEU A C 1
ATOM 613 O O . LEU A 1 75 ? 6.142 1.645 -5.040 1.00 91.88 75 LEU A O 1
ATOM 617 N N . VAL A 1 76 ? 8.342 1.804 -5.493 1.00 91.75 76 VAL A N 1
ATOM 618 C CA . VAL A 1 76 ? 8.801 1.138 -4.263 1.00 91.75 76 VAL A CA 1
ATOM 619 C C . VAL A 1 76 ? 8.348 1.914 -3.029 1.00 91.75 76 VAL A C 1
ATOM 621 O O . VAL A 1 76 ? 7.796 1.325 -2.100 1.00 91.75 76 VAL A O 1
ATOM 624 N N . PHE A 1 77 ? 8.510 3.238 -3.025 1.00 93.94 77 PHE A N 1
ATOM 625 C CA . PHE A 1 77 ? 8.084 4.084 -1.913 1.00 93.94 77 PHE A CA 1
ATOM 626 C C . PHE A 1 77 ? 6.573 3.992 -1.655 1.00 93.94 77 PHE A C 1
ATOM 628 O O . PHE A 1 77 ? 6.142 3.839 -0.508 1.00 93.94 77 PHE A O 1
ATOM 635 N N . ILE A 1 78 ? 5.756 4.006 -2.714 1.00 91.56 78 ILE A N 1
ATOM 636 C CA . ILE A 1 78 ? 4.303 3.825 -2.602 1.00 91.56 78 ILE A CA 1
ATOM 637 C C . ILE A 1 78 ? 3.977 2.444 -2.018 1.00 91.56 78 ILE A C 1
ATOM 639 O O . ILE A 1 78 ? 3.187 2.358 -1.075 1.00 91.56 78 ILE A O 1
ATOM 643 N N . TRP A 1 79 ? 4.601 1.371 -2.514 1.00 90.81 79 TRP A N 1
ATOM 644 C CA . TRP A 1 79 ? 4.405 0.019 -1.982 1.00 90.81 79 TRP A CA 1
ATOM 645 C C . TRP A 1 79 ? 4.798 -0.092 -0.510 1.00 90.81 79 TRP A C 1
ATOM 647 O O . TRP A 1 79 ? 4.025 -0.638 0.276 1.00 90.81 79 TRP A O 1
ATOM 657 N N . LEU A 1 80 ? 5.926 0.492 -0.099 1.00 90.88 80 LEU A N 1
ATOM 658 C CA . LEU A 1 80 ? 6.340 0.539 1.305 1.00 90.88 80 LEU A CA 1
ATOM 659 C C . LEU A 1 80 ? 5.296 1.240 2.178 1.00 90.88 80 LEU A C 1
ATOM 661 O O . LEU A 1 80 ? 4.931 0.721 3.233 1.00 90.88 80 LEU A O 1
ATOM 665 N N . ILE A 1 81 ? 4.751 2.375 1.731 1.00 88.38 81 ILE A N 1
ATOM 666 C CA . ILE A 1 81 ? 3.681 3.077 2.452 1.00 88.38 81 ILE A CA 1
ATOM 667 C C . ILE A 1 81 ? 2.421 2.212 2.548 1.00 88.38 81 ILE A C 1
ATOM 669 O O . ILE A 1 81 ? 1.787 2.171 3.607 1.00 88.38 81 ILE A O 1
ATOM 673 N N . LEU A 1 82 ? 2.029 1.535 1.466 1.00 88.38 82 LEU A N 1
ATOM 674 C CA . LEU A 1 82 ? 0.841 0.680 1.445 1.00 88.38 82 LEU A CA 1
ATOM 675 C C . LEU A 1 82 ? 1.007 -0.547 2.347 1.00 88.38 82 LEU A C 1
ATOM 677 O O . LEU A 1 82 ? 0.103 -0.840 3.132 1.00 88.38 82 LEU A O 1
ATOM 681 N N . LEU A 1 83 ? 2.165 -1.205 2.306 1.00 85.12 83 LEU A N 1
ATOM 682 C CA . LEU A 1 83 ? 2.508 -2.332 3.173 1.00 85.12 83 LEU A CA 1
ATOM 683 C C . LEU A 1 83 ? 2.573 -1.900 4.636 1.00 85.12 83 LEU A C 1
ATOM 685 O O . LEU A 1 83 ? 1.967 -2.538 5.491 1.00 85.12 83 LEU A O 1
ATOM 689 N N . TRP A 1 84 ? 3.208 -0.766 4.930 1.00 83.00 84 TRP A N 1
ATOM 690 C CA . TRP A 1 84 ? 3.267 -0.215 6.282 1.00 83.00 84 TRP A CA 1
ATOM 691 C C . TRP A 1 84 ? 1.885 0.170 6.813 1.00 83.00 84 TRP A C 1
ATOM 693 O O . TRP A 1 84 ? 1.561 -0.081 7.975 1.00 83.00 84 TRP A O 1
ATOM 703 N N . ARG A 1 85 ? 1.024 0.739 5.960 1.00 79.19 85 ARG A N 1
ATOM 704 C CA . ARG A 1 85 ? -0.382 1.000 6.292 1.00 79.19 85 ARG A CA 1
ATOM 705 C C . ARG A 1 85 ? -1.160 -0.287 6.528 1.00 79.19 85 ARG A C 1
ATOM 707 O O . ARG A 1 85 ? -1.988 -0.298 7.432 1.00 79.19 85 ARG A O 1
ATOM 714 N N . SER A 1 86 ? -0.917 -1.328 5.737 1.00 75.19 86 SER A N 1
ATOM 715 C CA . SER A 1 86 ? -1.552 -2.637 5.900 1.00 75.19 86 SER A CA 1
ATOM 716 C C . SER A 1 86 ? -1.123 -3.290 7.214 1.00 75.19 86 SER A C 1
ATOM 718 O O . SER A 1 86 ? -1.967 -3.655 8.018 1.00 75.19 86 SER A O 1
ATOM 720 N N . TYR A 1 87 ? 0.176 -3.292 7.512 1.00 73.25 87 TYR A N 1
ATOM 721 C CA . TYR A 1 87 ? 0.730 -3.825 8.755 1.00 73.25 87 TYR A CA 1
ATOM 722 C C . TYR A 1 87 ? 0.251 -3.059 9.999 1.00 73.25 87 TYR A C 1
ATOM 724 O O . TYR A 1 87 ? -0.043 -3.645 11.038 1.00 73.25 87 TYR A O 1
ATOM 732 N N . ARG A 1 88 ? 0.111 -1.728 9.906 1.00 68.38 88 ARG A N 1
ATOM 733 C CA . ARG A 1 88 ? -0.438 -0.899 10.997 1.00 68.38 88 ARG A CA 1
ATOM 734 C C . ARG A 1 88 ? -1.953 -1.005 11.153 1.00 68.38 88 ARG A C 1
ATOM 736 O O . ARG A 1 88 ? -2.480 -0.595 12.191 1.00 68.38 88 ARG A O 1
ATOM 743 N N . ARG A 1 89 ? -2.672 -1.517 10.154 1.00 60.22 89 ARG A N 1
ATOM 744 C CA . ARG A 1 89 ? -4.073 -1.903 10.318 1.00 60.22 89 ARG A CA 1
ATOM 745 C C . ARG A 1 89 ? -4.069 -3.251 11.027 1.00 60.22 89 ARG A C 1
ATOM 747 O O . ARG A 1 89 ? -4.010 -4.285 10.379 1.00 60.22 89 ARG A O 1
ATOM 754 N N . GLN A 1 90 ? -4.140 -3.232 12.362 1.00 55.72 90 GLN A N 1
ATOM 755 C CA . GLN A 1 90 ? -4.475 -4.450 13.103 1.00 55.72 90 GLN A CA 1
ATOM 756 C C . GLN A 1 90 ? -5.716 -5.067 12.441 1.00 55.72 90 GLN A C 1
ATOM 758 O O . GLN A 1 90 ? -6.683 -4.320 12.227 1.00 55.72 90 GLN A O 1
ATOM 763 N N . PRO A 1 91 ? -5.684 -6.359 12.063 1.00 49.66 91 PRO A N 1
ATOM 764 C CA . PRO A 1 91 ? -6.832 -7.010 11.461 1.00 49.66 91 PRO A CA 1
ATOM 765 C C . PRO A 1 91 ? -8.014 -6.796 12.400 1.00 49.66 91 PRO A C 1
ATOM 767 O O . PRO A 1 91 ? -7.970 -7.162 13.573 1.00 49.66 91 PRO A O 1
ATOM 770 N N . GLN A 1 92 ? -9.040 -6.106 11.905 1.00 54.62 92 GLN A N 1
ATOM 771 C CA . GLN A 1 92 ? -10.317 -6.027 12.593 1.00 54.62 92 GLN A CA 1
ATOM 772 C C . GLN A 1 92 ? -10.939 -7.410 12.448 1.00 54.62 92 GLN A C 1
ATOM 774 O O . GLN A 1 92 ? -11.699 -7.656 11.515 1.00 54.62 92 GLN A O 1
ATOM 779 N N . THR A 1 93 ? -10.547 -8.343 13.313 1.00 53.03 93 THR A N 1
ATOM 780 C CA . THR A 1 93 ? -11.276 -9.594 13.462 1.00 53.03 93 THR A CA 1
ATOM 781 C C . THR A 1 93 ? -12.729 -9.239 13.750 1.00 53.03 93 THR A C 1
ATOM 783 O O . THR A 1 93 ? -13.030 -8.332 14.536 1.00 53.03 93 THR A O 1
ATOM 786 N N . ALA A 1 94 ? -13.642 -9.895 13.037 1.00 57.41 94 ALA A N 1
ATOM 787 C CA . ALA A 1 94 ? -15.049 -9.823 13.373 1.00 57.41 94 ALA A CA 1
ATOM 788 C C . ALA A 1 94 ? -15.182 -10.289 14.828 1.00 57.41 94 ALA A C 1
ATOM 790 O O . ALA A 1 94 ? -14.813 -11.413 15.152 1.00 57.41 94 ALA A O 1
ATOM 791 N N . VAL A 1 95 ? -15.620 -9.393 15.710 1.00 60.56 95 VAL A N 1
ATOM 792 C CA . VAL A 1 95 ? -15.909 -9.711 17.102 1.00 60.56 95 VAL A CA 1
ATOM 793 C C . VAL A 1 95 ? -17.053 -10.723 17.085 1.00 60.56 95 VAL A C 1
ATOM 795 O O . VAL A 1 95 ? -18.111 -10.395 16.539 1.00 60.56 95 VAL A O 1
ATOM 798 N N . PRO A 1 96 ? -16.855 -11.948 17.598 1.00 64.62 96 PRO A N 1
ATOM 799 C CA . PRO A 1 96 ? -17.929 -12.928 17.667 1.00 64.62 96 PRO A CA 1
ATOM 800 C C . PRO A 1 96 ? -19.056 -12.361 18.532 1.00 64.62 96 PRO A C 1
ATOM 802 O O . PRO A 1 96 ? -18.794 -11.777 19.578 1.00 64.62 96 PRO A O 1
ATOM 805 N N . ILE A 1 97 ? -20.310 -12.487 18.099 1.00 70.19 97 ILE A N 1
ATOM 806 C CA . ILE A 1 97 ? -21.453 -12.038 18.903 1.00 70.19 97 ILE A CA 1
ATOM 807 C C . ILE A 1 97 ? -21.643 -13.067 20.019 1.00 70.19 97 ILE A C 1
ATOM 809 O O . ILE A 1 97 ? -22.278 -14.094 19.804 1.00 70.19 97 ILE A O 1
ATOM 813 N N . LEU A 1 98 ? -21.054 -12.805 21.186 1.00 71.75 98 LEU A N 1
ATOM 814 C CA . LEU A 1 98 ? -21.206 -13.658 22.363 1.00 71.75 98 LEU A CA 1
ATOM 815 C C . LEU A 1 98 ? -22.575 -13.429 23.008 1.00 71.75 98 LEU A C 1
ATOM 817 O O . LEU A 1 98 ? -23.043 -12.292 23.146 1.00 71.75 98 LEU A O 1
ATOM 821 N N . THR A 1 99 ? -23.202 -14.514 23.443 1.00 74.44 99 THR A N 1
ATOM 822 C CA . THR A 1 99 ? -24.385 -14.481 24.302 1.00 74.44 99 THR A CA 1
ATOM 823 C C . THR A 1 99 ? -24.028 -13.959 25.697 1.00 74.44 99 THR A C 1
ATOM 825 O O . THR A 1 99 ? -22.869 -13.945 26.116 1.00 74.44 99 THR A O 1
ATOM 828 N N . VAL A 1 100 ? -25.038 -13.531 26.461 1.00 69.38 100 VAL A N 1
ATOM 829 C CA . VAL A 1 100 ? -24.849 -13.023 27.833 1.00 69.38 100 VAL A CA 1
ATOM 830 C C . VAL A 1 100 ? -24.166 -14.065 28.731 1.00 69.38 100 VAL A C 1
ATOM 832 O O . VAL A 1 100 ? -23.293 -13.711 29.517 1.00 69.38 100 VAL A O 1
ATOM 835 N N . ALA A 1 101 ? -24.501 -15.350 28.579 1.00 70.00 101 ALA A N 1
ATOM 836 C CA . ALA A 1 101 ? -23.882 -16.439 29.336 1.00 70.00 101 ALA A CA 1
ATOM 837 C C . ALA A 1 101 ? -22.390 -16.618 29.000 1.00 70.00 101 ALA A C 1
ATOM 839 O O . ALA A 1 101 ? -21.570 -16.781 29.900 1.00 70.00 101 ALA A O 1
ATOM 840 N N . GLU A 1 102 ? -22.023 -16.521 27.722 1.00 70.31 102 GLU A N 1
ATOM 841 C CA . GLU A 1 102 ? -20.629 -16.631 27.275 1.00 70.31 102 GLU A CA 1
ATOM 842 C C . GLU A 1 102 ? -19.794 -15.418 27.705 1.00 70.31 102 GLU A C 1
ATOM 844 O O . GLU A 1 102 ? -18.640 -15.570 28.096 1.00 70.31 102 GLU A O 1
ATOM 849 N N . LEU A 1 103 ? -20.394 -14.223 27.740 1.00 65.81 103 LEU A N 1
ATOM 850 C CA . LEU A 1 103 ? -19.763 -13.025 28.307 1.00 65.81 103 LEU A CA 1
ATOM 851 C C . LEU A 1 103 ? -19.432 -13.187 29.793 1.00 65.81 103 LEU A C 1
ATOM 853 O O . LEU A 1 103 ? -18.410 -12.681 30.253 1.00 65.81 103 LEU A O 1
ATOM 857 N N . TYR A 1 104 ? -20.275 -13.899 30.546 1.00 68.31 104 TYR A N 1
ATOM 858 C CA . TYR A 1 104 ? -20.013 -14.206 31.953 1.00 68.31 104 TYR A CA 1
ATOM 859 C C . TYR A 1 104 ? -18.938 -15.281 32.153 1.00 68.31 104 TYR A C 1
ATO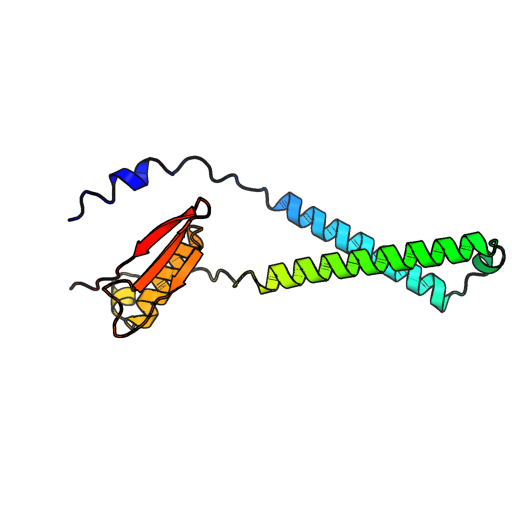M 861 O O . TYR A 1 104 ? -18.307 -15.297 33.214 1.00 68.31 104 TYR A O 1
ATOM 869 N N . ALA A 1 105 ? -18.723 -16.146 31.158 1.00 74.25 105 ALA A N 1
ATOM 870 C CA . ALA A 1 105 ? -17.698 -17.186 31.176 1.00 74.25 105 ALA A CA 1
ATOM 871 C C . ALA A 1 105 ? -16.287 -16.658 30.850 1.00 74.25 105 ALA A C 1
ATOM 873 O O . ALA A 1 105 ? -15.304 -17.327 31.165 1.00 74.25 105 ALA A O 1
ATOM 874 N N . LEU A 1 106 ? -16.170 -15.463 30.260 1.00 68.00 106 LEU A N 1
ATOM 875 C CA . LEU A 1 106 ? -14.880 -14.822 29.996 1.00 68.00 106 LEU A CA 1
ATOM 876 C C . LEU A 1 106 ? -14.148 -14.442 31.291 1.00 68.00 106 LEU A C 1
ATOM 878 O O . LEU A 1 106 ? -14.755 -14.030 32.289 1.00 68.00 106 LEU A O 1
ATOM 882 N N . SER A 1 107 ? -12.815 -14.518 31.248 1.00 70.81 107 SER A N 1
ATOM 883 C CA . SER A 1 107 ? -11.977 -13.928 32.290 1.00 70.81 107 SER 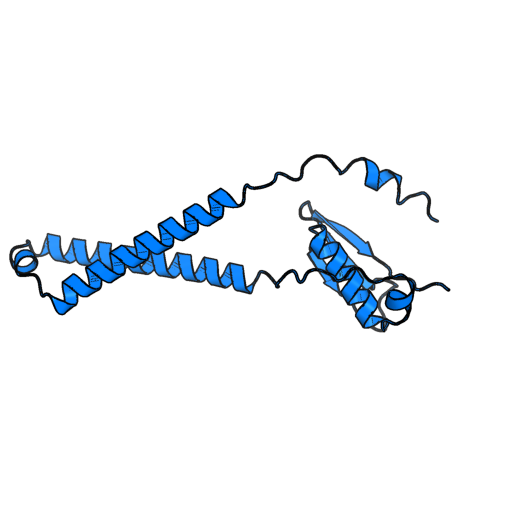A CA 1
ATOM 884 C C . SER A 1 107 ? -12.120 -12.393 32.284 1.00 70.81 107 SER A C 1
ATOM 886 O O . SER A 1 107 ? -12.480 -11.815 31.254 1.00 70.81 107 SER A O 1
ATOM 888 N N . PRO A 1 108 ? -11.843 -11.694 33.403 1.00 66.44 108 PRO A N 1
ATOM 889 C CA . PRO A 1 108 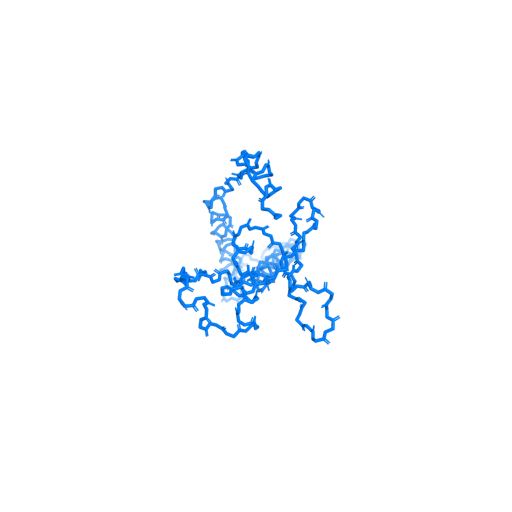? -11.899 -10.230 33.447 1.00 66.44 108 PRO A CA 1
ATOM 890 C C . PRO A 1 108 ? -11.066 -9.557 32.344 1.00 66.44 108 PRO A C 1
ATOM 892 O O . PRO A 1 108 ? -11.560 -8.656 31.672 1.00 66.44 108 PRO A O 1
ATOM 895 N N . GLY A 1 109 ? -9.855 -10.062 32.085 1.00 64.56 109 GLY A N 1
ATOM 896 C CA . GLY A 1 109 ? -9.002 -9.555 31.008 1.00 64.56 109 GLY A CA 1
ATOM 897 C C . GLY A 1 109 ? -9.576 -9.823 29.614 1.00 64.56 109 GLY A C 1
ATOM 898 O O . GLY A 1 109 ? -9.560 -8.941 28.757 1.00 64.56 109 GLY A O 1
ATOM 899 N N . ASP A 1 110 ? -10.159 -11.003 29.385 1.00 68.25 110 ASP A N 1
ATOM 900 C CA . ASP A 1 110 ? -10.769 -11.328 28.089 1.00 68.25 110 ASP A CA 1
ATOM 901 C C . ASP A 1 110 ? -12.043 -10.515 27.829 1.00 68.25 110 ASP A C 1
ATOM 903 O O . ASP A 1 110 ? -12.321 -10.128 26.692 1.00 68.25 110 ASP A O 1
ATOM 907 N N . PHE A 1 111 ? -12.798 -10.191 28.882 1.00 69.62 111 PHE A N 1
ATOM 908 C CA . PHE A 1 111 ? -13.955 -9.305 28.800 1.00 69.62 111 PHE A CA 1
ATOM 909 C C . PHE A 1 111 ? -13.547 -7.878 28.396 1.00 69.62 111 PHE A C 1
ATOM 911 O O . PHE A 1 111 ? -14.165 -7.285 27.509 1.00 69.62 111 PHE A O 1
ATOM 918 N N . GLU A 1 112 ? -12.476 -7.334 28.982 1.00 71.25 112 GLU A N 1
ATOM 919 C CA . GLU A 1 112 ? -11.925 -6.022 28.609 1.00 71.25 112 GLU A CA 1
ATOM 920 C C . GLU A 1 112 ? -11.452 -5.991 27.151 1.00 71.25 112 GLU A C 1
ATOM 922 O O . GLU A 1 112 ? -11.752 -5.048 26.406 1.00 71.25 112 GLU A O 1
ATOM 927 N N . VAL A 1 113 ? -10.761 -7.049 26.714 1.00 71.75 113 VAL A N 1
ATOM 928 C CA . VAL A 1 113 ? -10.331 -7.220 25.321 1.00 71.75 113 VAL A CA 1
ATOM 929 C C . VAL A 1 113 ? -11.544 -7.257 24.390 1.00 71.75 113 VAL A C 1
ATOM 931 O O . VAL A 1 113 ? -11.563 -6.531 23.392 1.00 71.75 113 VAL A O 1
ATOM 934 N N . TYR A 1 114 ? -12.575 -8.034 24.726 1.00 73.25 114 TYR A N 1
ATOM 935 C CA . TYR A 1 114 ? -13.801 -8.155 23.939 1.00 73.25 114 TYR A CA 1
ATOM 936 C C . TYR A 1 114 ? -14.534 -6.814 23.786 1.00 73.25 114 TYR A C 1
ATOM 938 O O . TYR A 1 114 ? -14.832 -6.376 22.669 1.00 73.25 114 TYR A O 1
ATOM 946 N N . VAL A 1 115 ? -14.764 -6.103 24.894 1.00 74.44 115 VAL A N 1
ATOM 947 C CA . VAL A 1 115 ? -15.389 -4.770 24.886 1.00 74.44 115 VAL A CA 1
ATOM 948 C C . VAL A 1 115 ? -14.543 -3.788 24.073 1.00 74.44 115 VAL A C 1
ATOM 950 O O . VAL A 1 115 ? -15.071 -3.016 23.264 1.00 74.44 115 VAL A O 1
ATOM 953 N N . GLY A 1 116 ? -13.218 -3.846 24.220 1.00 72.94 116 GLY A N 1
ATOM 954 C CA . GLY A 1 116 ? -12.297 -3.031 23.442 1.00 72.94 116 GLY A CA 1
ATOM 955 C C . GLY A 1 116 ? -12.396 -3.287 21.936 1.00 72.94 116 GLY A C 1
ATOM 956 O O . GLY A 1 116 ? -12.422 -2.335 21.150 1.00 72.94 116 GLY A O 1
ATOM 957 N N . GLN A 1 117 ? -12.512 -4.545 21.510 1.00 73.31 117 GLN A N 1
ATOM 958 C CA . GLN A 1 117 ? -12.704 -4.889 20.101 1.00 73.31 117 GLN A CA 1
ATOM 959 C C . GLN A 1 117 ? -14.067 -4.411 19.569 1.00 73.31 117 GLN A C 1
ATOM 961 O O . GLN A 1 117 ? -14.131 -3.871 18.460 1.00 73.31 117 GLN A O 1
ATOM 966 N N . LEU A 1 118 ? -15.137 -4.495 20.368 1.00 74.12 118 LEU A N 1
ATOM 967 C CA . LEU A 1 118 ? -16.465 -3.994 19.994 1.00 74.12 118 LEU A CA 1
ATOM 968 C C . LEU A 1 118 ? -16.451 -2.479 19.725 1.00 74.12 118 LEU A C 1
ATOM 970 O O . LEU A 1 118 ? -17.004 -1.997 18.733 1.00 74.12 118 LEU A O 1
ATOM 974 N N . PHE A 1 119 ? -15.768 -1.700 20.569 1.00 73.50 119 PHE A N 1
ATOM 975 C CA . PHE A 1 119 ? -15.612 -0.261 20.338 1.00 73.50 119 PHE A CA 1
ATOM 976 C C . PHE A 1 119 ? -14.696 0.058 19.149 1.00 73.50 119 PHE A C 1
ATOM 978 O O . PHE A 1 119 ? -14.938 1.045 18.444 1.00 73.50 119 PHE A O 1
ATOM 985 N N . ARG A 1 120 ? -13.692 -0.782 18.863 1.00 73.06 120 ARG A N 1
ATOM 986 C CA . ARG A 1 120 ? -12.884 -0.661 17.636 1.00 73.06 120 ARG A CA 1
ATOM 987 C C . ARG A 1 120 ? -13.727 -0.841 16.379 1.00 73.06 120 ARG A C 1
ATOM 989 O O . ARG A 1 120 ? -13.592 -0.024 15.469 1.00 73.06 120 ARG A O 1
ATOM 996 N N . GLN A 1 121 ? -14.631 -1.824 16.346 1.00 69.44 121 GLN A N 1
ATOM 997 C CA . GLN A 1 121 ? -15.570 -1.998 15.228 1.00 69.44 121 GLN A CA 1
ATOM 998 C C . GLN A 1 121 ? -16.468 -0.772 15.028 1.00 69.44 121 GLN A C 1
ATOM 1000 O O . GLN A 1 121 ? -16.744 -0.375 13.900 1.00 69.44 121 GLN A O 1
ATOM 1005 N N . LYS A 1 122 ? -16.854 -0.100 16.118 1.00 70.12 122 LYS A N 1
ATOM 1006 C CA . LYS A 1 122 ? -17.618 1.158 16.070 1.00 70.12 122 LYS A CA 1
ATOM 1007 C C . LYS A 1 122 ? -16.784 2.390 15.669 1.00 70.12 122 LYS A C 1
ATOM 1009 O O . LYS A 1 122 ? -17.306 3.504 15.662 1.00 70.12 122 LYS A O 1
ATOM 1014 N N . GLY A 1 123 ? -15.501 2.222 15.334 1.00 69.06 123 GLY A N 1
ATOM 1015 C CA . GLY A 1 123 ? -14.626 3.287 14.834 1.00 69.06 123 GLY A CA 1
ATOM 1016 C C . GLY A 1 123 ? -13.876 4.078 15.911 1.00 69.06 123 GLY A C 1
ATOM 1017 O O . GLY A 1 123 ? -13.353 5.162 15.626 1.00 69.06 123 GLY A O 1
ATOM 1018 N N . TYR A 1 124 ? -13.803 3.567 17.143 1.00 71.81 124 TYR A N 1
ATOM 1019 C CA . TYR A 1 124 ? -13.015 4.170 18.219 1.00 71.81 124 TYR A CA 1
ATOM 1020 C C . TYR A 1 124 ? -11.589 3.609 18.227 1.00 71.81 124 TYR A C 1
ATOM 1022 O O . TYR A 1 124 ? -11.361 2.423 17.998 1.00 71.81 124 TYR A O 1
ATOM 1030 N N . ARG A 1 125 ? -10.597 4.454 18.521 1.00 74.06 125 ARG A N 1
ATOM 1031 C CA . ARG A 1 125 ? -9.265 3.970 18.902 1.00 74.06 125 ARG A CA 1
ATOM 1032 C C . ARG A 1 125 ? -9.323 3.529 20.350 1.00 74.06 125 ARG A C 1
ATOM 1034 O O . ARG A 1 125 ? -9.785 4.295 21.188 1.00 74.06 125 ARG A O 1
ATOM 1041 N N . VAL A 1 126 ? -8.841 2.327 20.626 1.00 71.88 126 VAL A N 1
ATOM 1042 C CA . VAL A 1 126 ? -8.949 1.725 21.954 1.00 71.88 126 VAL A CA 1
ATOM 1043 C C . VAL A 1 126 ? -7.575 1.378 22.493 1.00 71.88 126 VAL A C 1
ATOM 1045 O O . VAL A 1 126 ? -6.821 0.659 21.826 1.00 71.88 126 VAL A O 1
ATOM 1048 N N . LYS A 1 127 ? -7.285 1.872 23.696 1.00 72.56 127 LYS A N 1
ATOM 1049 C CA . LYS A 1 127 ? -6.121 1.522 24.503 1.00 72.56 127 LYS A CA 1
ATOM 1050 C C . LYS A 1 127 ? -6.626 0.817 25.764 1.00 72.56 127 LYS A C 1
ATOM 1052 O O . LYS A 1 127 ? -7.354 1.422 26.544 1.00 72.56 127 LYS A O 1
ATOM 1057 N N . LEU A 1 128 ? -6.271 -0.455 25.917 1.00 65.88 128 LEU A N 1
ATOM 1058 C CA . LEU A 1 128 ? -6.545 -1.209 27.140 1.00 65.88 128 LEU A CA 1
ATOM 1059 C C . LEU A 1 128 ? -5.610 -0.685 28.233 1.00 65.88 128 LEU A C 1
ATOM 1061 O O . LEU A 1 128 ? -4.411 -0.518 27.979 1.00 65.88 128 LEU A O 1
ATOM 1065 N N . ARG A 1 129 ? -6.160 -0.375 29.404 1.00 65.31 129 ARG A N 1
ATOM 1066 C CA . ARG A 1 129 ? -5.387 -0.112 30.618 1.00 65.31 129 ARG A CA 1
ATOM 1067 C C . ARG A 1 129 ? -5.766 -1.223 31.585 1.00 65.31 129 ARG A C 1
ATOM 1069 O O . ARG A 1 129 ? -6.799 -1.154 32.225 1.00 65.31 129 ARG A O 1
ATOM 1076 N N . GLY A 1 130 ? -4.995 -2.304 31.531 1.00 53.69 130 GLY A N 1
ATOM 1077 C CA . GLY A 1 130 ? -5.166 -3.453 32.408 1.00 53.69 130 GLY A CA 1
ATOM 1078 C C . GLY A 1 130 ? -4.069 -3.415 33.457 1.00 53.69 130 GLY A C 1
ATOM 1079 O O . GLY A 1 130 ? -2.923 -3.756 33.158 1.00 53.69 130 GLY A O 1
ATOM 1080 N N . GLY A 1 131 ? -4.400 -2.962 34.661 1.00 52.00 131 GLY A N 1
ATOM 1081 C CA . GLY A 1 131 ? -3.476 -2.904 35.783 1.00 52.00 131 GLY A CA 1
ATOM 1082 C C . GLY A 1 131 ? -4.205 -2.958 37.121 1.00 52.00 131 GLY A C 1
ATOM 1083 O O . GLY A 1 131 ? -5.141 -2.201 37.372 1.00 52.00 131 GLY A O 1
ATOM 1084 N N . SER A 1 132 ? -3.740 -3.841 38.009 1.00 43.53 132 SER A N 1
ATOM 1085 C CA . SER A 1 132 ? -4.079 -3.845 39.438 1.00 43.53 132 SER A CA 1
ATOM 1086 C C . SER A 1 132 ? -3.634 -2.512 40.060 1.00 43.53 132 SER A C 1
ATOM 1088 O O . SER A 1 132 ? -2.490 -2.374 40.488 1.00 43.53 132 SER A O 1
ATOM 1090 N N . GLY A 1 133 ? -4.515 -1.514 40.052 1.00 47.47 133 GLY A N 1
ATOM 1091 C CA . GLY A 1 133 ? -4.219 -0.149 40.498 1.00 47.47 133 GLY A CA 1
ATOM 1092 C C . GLY A 1 133 ? -4.924 0.941 39.689 1.00 47.47 133 GLY A C 1
ATOM 1093 O O . GLY A 1 133 ? -4.898 2.105 40.087 1.00 47.47 133 GLY A O 1
ATOM 1094 N N . ASP A 1 134 ? -5.579 0.588 38.583 1.00 47.38 134 ASP A N 1
ATOM 1095 C CA . ASP A 1 134 ? -6.328 1.552 37.791 1.00 47.38 134 ASP A CA 1
ATOM 1096 C C . ASP A 1 134 ? -7.638 1.920 38.506 1.00 47.38 134 ASP A C 1
ATOM 1098 O O . ASP A 1 134 ? -8.362 1.065 39.010 1.00 47.38 134 ASP A O 1
ATOM 1102 N N . LEU A 1 135 ? -7.932 3.222 38.571 1.00 50.16 135 LEU A N 1
ATOM 1103 C CA . LEU A 1 135 ? -9.049 3.878 39.274 1.00 50.16 135 LEU A CA 1
ATOM 1104 C C . LEU A 1 135 ? -10.448 3.518 38.704 1.00 50.16 135 LEU A C 1
ATOM 1106 O O . LEU A 1 135 ? -11.316 4.381 38.571 1.00 50.16 135 LEU A O 1
ATOM 1110 N N . GLY A 1 136 ? -10.674 2.258 38.322 1.00 50.84 136 GLY A N 1
ATOM 1111 C CA . GLY A 1 136 ? -11.867 1.779 37.633 1.00 50.84 136 GLY A CA 1
ATOM 1112 C C . GLY A 1 136 ? -11.896 2.133 36.146 1.00 50.84 136 GLY A C 1
ATOM 1113 O O . GLY A 1 136 ? -12.963 2.436 35.618 1.00 50.84 136 GLY A O 1
ATOM 1114 N N . VAL A 1 137 ? -10.734 2.178 35.490 1.00 51.25 137 VAL A N 1
ATOM 1115 C CA . VAL A 1 137 ? -10.579 2.582 34.086 1.00 51.25 137 VAL A CA 1
ATOM 1116 C C . VAL A 1 137 ? -9.991 1.427 33.287 1.00 51.25 137 VAL A C 1
ATOM 1118 O O . VAL A 1 137 ? -8.780 1.346 33.132 1.00 51.25 137 VAL A O 1
ATOM 1121 N N . ASP A 1 138 ? -10.857 0.583 32.734 1.00 60.16 138 ASP A N 1
ATOM 1122 C CA . ASP A 1 138 ? -10.417 -0.663 32.093 1.00 60.16 138 ASP A CA 1
ATOM 1123 C C . ASP A 1 138 ? -10.116 -0.443 30.593 1.00 60.16 138 ASP A C 1
ATOM 1125 O O . ASP A 1 138 ? -9.209 -1.029 29.994 1.00 60.16 138 ASP A O 1
ATOM 1129 N N . VAL A 1 139 ? -10.843 0.485 29.950 1.00 62.41 139 VAL A N 1
ATOM 1130 C CA . VAL A 1 139 ? -10.686 0.774 28.516 1.00 62.41 139 VAL A CA 1
ATOM 1131 C C . VAL A 1 139 ? -10.719 2.278 28.222 1.00 62.41 139 VAL A C 1
ATOM 1133 O O . VAL A 1 139 ? -11.721 2.961 28.440 1.00 62.41 139 VAL A O 1
ATOM 1136 N N . GLU A 1 140 ? -9.639 2.807 27.638 1.00 68.62 140 GLU A N 1
ATOM 1137 C CA . GLU A 1 140 ? -9.559 4.188 27.149 1.00 68.62 140 GLU A CA 1
ATOM 1138 C C . GLU A 1 140 ? -9.933 4.241 25.656 1.00 68.62 140 GLU A C 1
ATOM 1140 O O . GLU A 1 140 ? -9.258 3.678 24.787 1.00 68.62 140 GLU A O 1
ATOM 1145 N N . LEU A 1 141 ? -11.022 4.944 25.346 1.00 72.56 141 LEU A N 1
ATOM 1146 C CA . LEU A 1 141 ? -11.538 5.161 24.000 1.00 72.56 141 LEU A CA 1
ATOM 1147 C C . LEU A 1 141 ? -11.186 6.565 23.510 1.00 72.56 141 LEU A C 1
ATOM 1149 O O . LEU A 1 141 ? -11.383 7.566 24.199 1.00 72.56 141 LEU A O 1
ATOM 1153 N N . ARG A 1 142 ? -10.766 6.671 22.254 1.00 67.94 142 ARG A N 1
ATOM 1154 C CA . ARG A 1 142 ? -10.563 7.953 21.582 1.00 67.94 142 ARG A CA 1
ATOM 1155 C C . ARG A 1 142 ? -11.264 7.950 20.234 1.00 67.94 142 ARG A C 1
ATOM 1157 O O . ARG A 1 142 ? -10.944 7.156 19.349 1.00 67.94 142 ARG A O 1
ATOM 1164 N N . LYS A 1 143 ? -12.229 8.852 20.066 1.00 64.44 143 LYS A N 1
ATOM 1165 C CA . LYS A 1 143 ? -12.903 9.067 18.786 1.00 64.44 143 LYS A CA 1
ATOM 1166 C C . LYS A 1 143 ? -11.980 9.841 17.841 1.00 64.44 143 LYS A C 1
ATOM 1168 O O . LYS A 1 143 ? -11.131 10.616 18.279 1.00 64.44 143 LYS A O 1
ATOM 1173 N N . ARG A 1 144 ? -12.174 9.669 16.531 1.00 61.88 144 ARG A N 1
ATOM 1174 C CA . ARG A 1 144 ? -11.451 10.427 15.490 1.00 61.88 144 ARG A CA 1
ATOM 1175 C C . ARG A 1 144 ? -11.647 11.948 15.607 1.00 61.88 144 ARG A C 1
ATOM 1177 O O . ARG A 1 144 ? -10.754 12.695 15.246 1.00 61.88 144 ARG A O 1
ATOM 1184 N N . ASP A 1 145 ? -12.765 12.358 16.202 1.00 66.06 145 ASP A N 1
ATOM 1185 C CA . ASP A 1 145 ? -13.149 13.736 16.550 1.00 66.06 145 ASP A CA 1
ATOM 1186 C C . ASP A 1 145 ? -12.473 14.257 17.845 1.00 66.06 145 ASP A C 1
ATOM 1188 O O . ASP A 1 145 ? -12.981 15.135 18.530 1.00 66.06 145 ASP A O 1
ATOM 1192 N N . GLY A 1 146 ? -11.385 13.626 18.300 1.00 63.28 146 GLY A N 1
ATOM 1193 C CA . GLY A 1 146 ? -10.625 14.045 19.487 1.00 63.28 146 GLY A CA 1
ATOM 1194 C C . GLY A 1 146 ? -11.261 13.721 20.845 1.00 63.28 146 GLY A C 1
ATOM 1195 O O . GLY A 1 146 ? -10.550 13.695 21.849 1.00 63.28 146 GLY A O 1
ATOM 1196 N N . LYS A 1 147 ? -12.559 13.400 20.886 1.00 65.69 147 LYS A N 1
ATOM 1197 C CA . LYS A 1 147 ? -13.291 13.048 22.114 1.00 65.69 147 LYS A CA 1
ATOM 1198 C C . LYS A 1 147 ? -12.705 11.799 22.772 1.00 65.69 147 LYS A C 1
ATOM 1200 O O . LYS A 1 147 ? -12.622 10.742 22.140 1.00 65.69 147 LYS A O 1
ATOM 1205 N N . LYS A 1 148 ? -12.317 11.932 24.039 1.00 69.75 148 LYS A N 1
ATOM 1206 C CA . LYS A 1 148 ? -11.878 10.827 24.894 1.00 69.75 148 LYS A CA 1
ATOM 1207 C C . LYS A 1 148 ? -13.067 10.328 25.707 1.00 69.75 148 LYS A C 1
ATOM 1209 O O . LYS A 1 148 ? -13.839 11.133 26.219 1.00 69.75 148 LYS A O 1
ATOM 1214 N N . ALA A 1 149 ? -13.215 9.018 25.799 1.00 64.38 149 ALA A N 1
ATOM 1215 C CA . ALA A 1 149 ? -14.164 8.368 26.684 1.00 64.38 149 ALA A CA 1
ATOM 1216 C C . ALA A 1 149 ? -13.434 7.258 27.432 1.00 64.38 149 ALA A C 1
ATOM 1218 O O . ALA A 1 149 ? -12.497 6.660 26.912 1.00 64.38 149 ALA A O 1
ATOM 1219 N N . VAL A 1 150 ? -13.860 7.003 28.655 1.00 66.38 150 VAL A N 1
ATOM 1220 C CA . VAL A 1 150 ? -13.340 5.917 29.472 1.00 66.38 150 VAL A CA 1
ATOM 1221 C C . VAL A 1 150 ? -14.493 4.971 29.743 1.00 66.38 150 VAL A C 1
ATOM 1223 O O . VAL A 1 150 ? -15.594 5.422 30.063 1.00 66.38 150 VAL A O 1
ATOM 1226 N N . VAL A 1 151 ? -14.256 3.678 29.557 1.00 64.06 151 VAL A N 1
ATOM 1227 C CA . VAL A 1 151 ? -15.228 2.632 29.858 1.00 64.06 151 VAL A CA 1
ATOM 1228 C C . VAL A 1 151 ? -14.739 1.879 31.079 1.00 64.06 151 VAL A C 1
ATOM 1230 O O . VAL A 1 151 ? -13.623 1.363 31.093 1.00 64.06 151 VAL A O 1
ATOM 1233 N N . GLN A 1 152 ? -15.608 1.836 32.082 1.00 64.19 152 GLN A N 1
ATOM 1234 C CA . GLN A 1 152 ? -15.481 0.951 33.224 1.00 64.19 152 GLN A CA 1
ATOM 1235 C C . GLN A 1 152 ? -16.377 -0.263 32.985 1.00 64.19 152 GLN A C 1
ATOM 1237 O O . GLN A 1 152 ? -17.592 -0.129 32.804 1.00 64.19 152 GLN A O 1
ATOM 1242 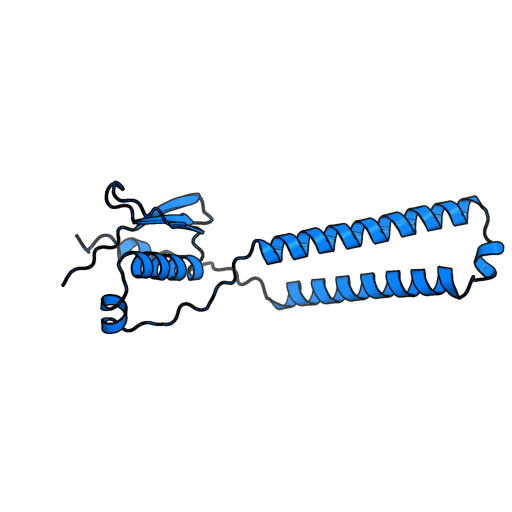N N . CYS A 1 153 ? -15.772 -1.438 32.977 1.00 63.88 153 CYS A N 1
ATOM 1243 C CA . CYS A 1 153 ? -16.421 -2.718 32.810 1.00 63.88 153 CYS A CA 1
ATOM 1244 C C . CYS A 1 153 ? -16.743 -3.284 34.192 1.00 63.88 153 CYS A C 1
ATOM 1246 O O . CYS A 1 153 ? -15.902 -3.876 34.857 1.00 63.88 153 CYS A O 1
ATOM 1248 N N . LYS A 1 154 ? -17.987 -3.121 34.648 1.00 61.62 154 LYS A N 1
ATOM 1249 C CA . LYS A 1 154 ? -18.437 -3.777 35.880 1.00 61.62 154 LYS A CA 1
ATOM 1250 C C . LYS A 1 154 ? -19.284 -4.998 35.555 1.00 61.62 154 LYS A C 1
ATOM 1252 O O . LYS A 1 154 ? -20.374 -4.873 35.000 1.00 61.62 154 LYS A O 1
ATOM 1257 N N . ARG A 1 155 ? -18.784 -6.177 35.931 1.00 59.66 155 ARG A N 1
ATOM 1258 C CA . ARG A 1 155 ? -19.530 -7.437 35.871 1.00 59.66 155 ARG A CA 1
ATOM 1259 C C . ARG A 1 155 ? -20.406 -7.553 37.117 1.00 59.66 155 ARG A C 1
ATOM 1261 O O . ARG A 1 155 ? -19.915 -7.913 38.182 1.00 59.66 155 ARG A O 1
ATOM 1268 N N . TYR A 1 156 ? -21.688 -7.236 36.982 1.00 53.88 156 TYR A N 1
ATOM 1269 C CA . TYR A 1 156 ? -22.679 -7.451 38.035 1.00 53.88 156 TYR A CA 1
ATOM 1270 C C . TYR A 1 156 ? -23.437 -8.762 37.783 1.00 53.88 156 TYR A C 1
ATOM 1272 O O . TYR A 1 156 ? -23.765 -9.073 36.632 1.00 53.88 156 TYR A O 1
ATOM 1280 N N . ARG A 1 157 ? -23.651 -9.532 38.855 1.00 49.31 157 ARG A N 1
ATOM 1281 C CA . ARG A 1 157 ? -24.695 -10.560 38.923 1.00 49.31 157 ARG A CA 1
ATOM 1282 C C . ARG A 1 157 ? -25.994 -9.904 39.362 1.00 49.31 157 ARG A C 1
ATOM 1284 O O . ARG A 1 157 ? -25.896 -8.958 40.177 1.00 49.31 157 ARG A O 1
#

Foldseek 3Di:
DPPPPVVVVPPPPPDPPDPPPVVVVVVVVVLVVLVVVLVVVVCCCPPVVDVVLVVDDPVVNVVVVVVSVVSVVVSVVVVVVVVVVVVVPDPLPDLPPDDPVVLVVDDPLVNLVSVQSVVVVVQWDKDADDDPPDPQFGIWTAHPVRDIDTDRDDDDD

Sequence (157 aa):
MITRIQSFYRRQHRQTLSVPGGAARYGLFLLAFLTMLTIVWLFYRTFADPIWLAYLPIIAREFLDLLQGASVATLVFIWLILLWRSYRRQPQTAVPILTVAELYALSPGDFEVYVGQLFRQKGYRVKLRGGSGDLGVDVELRKRDGKKAVVQCKRYR

pLDDT: mean 70.38, std 16.97, range [30.41, 93.94]

Radius of gyration: 26.54 Å; chains: 1; bounding box: 55×31×72 Å

Secondary structure (DSSP, 8-state):
--TTSHHHHTT--S------HHHHHHHHHHHHHHHHHHHHHHHHHHHS--HHHHTS-HHHHHHHHHHHHHHHHHHHHHHHHHHHHHHHS---PPPP---HHHHHHS-HHHHHHHHHHHHHHTT-EEEE---TT-SS--EEEE-TTS-EEEE------